Protein AF-A0A964AQN3-F1 (afdb_monomer)

Solvent-accessible surface area (backbone atoms only — not comparable to full-atom values): 5671 Å² total; per-residue (Å²): 128,87,79,88,52,72,67,59,56,52,50,50,36,52,46,32,49,50,49,22,53,49,47,32,50,53,31,22,51,49,17,24,52,54,19,20,52,52,30,30,55,51,19,60,75,76,42,57,92,42,25,69,61,32,20,50,51,18,25,66,51,22,16,59,54,33,24,59,62,30,44,60,58,25,46,52,32,44,50,54,30,49,53,51,53,52,51,53,49,51,52,52,53,52,51,55,52,49,56,54,52,47,53,52,64,78,50,66,77,87,75,125

Foldseek 3Di:
DPDDDVVVLVVLLVVLLVVLVVLLVVQLVVQLVCLLVVQLVVCVVPPNVCNVVSSVVRNVPRNVVSSVVSNVVSVVSNVVSVVSVVVVVVVVVVVVVVVVVVVCVVCVDPPD

Mean predicted aligned error: 8.43 Å

pLDDT: mean 86.98, std 10.75, range [47.22, 95.88]

Secondary structure (DSSP, 8-state):
-----HHHHHHHHHHHHHHHHHHHHHHHHHHHHHHHHHHHHHHHHH-GGGHHHHHHHHHHHHHHHHHHHHHHHHHHHHHHHHHHHHHHHHHHHHHHHHHHHHHHHHS-----

Structure (mmCIF, N/CA/C/O backbone):
data_AF-A0A964AQN3-F1
#
_entry.id   AF-A0A964AQN3-F1
#
loop_
_atom_site.group_PDB
_atom_site.id
_atom_site.type_symbol
_atom_site.label_atom_id
_atom_site.label_alt_id
_atom_site.label_comp_id
_atom_site.label_asym_id
_atom_site.label_entity_id
_atom_site.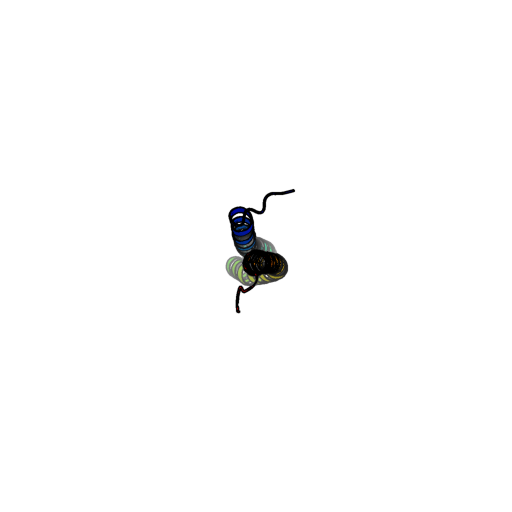label_seq_id
_atom_site.pdbx_PDB_ins_code
_atom_site.Cartn_x
_atom_site.Cartn_y
_atom_site.Cartn_z
_atom_site.occupancy
_atom_site.B_iso_or_equiv
_atom_site.auth_seq_id
_atom_site.auth_comp_id
_atom_site.auth_asym_id
_atom_site.auth_atom_id
_atom_site.pdbx_PDB_model_num
ATOM 1 N N . MET A 1 1 ? -29.608 9.981 18.946 1.00 47.56 1 MET A N 1
ATOM 2 C CA . MET A 1 1 ? -28.397 9.155 19.141 1.00 47.56 1 MET A CA 1
ATOM 3 C C . MET A 1 1 ? -28.311 8.204 17.960 1.00 47.56 1 MET A C 1
ATOM 5 O O . MET A 1 1 ? -29.333 7.603 17.653 1.00 47.56 1 MET A O 1
ATOM 9 N N . LEU A 1 2 ? -27.180 8.133 17.245 1.00 55.62 2 LEU A N 1
ATOM 10 C CA . LEU A 1 2 ? -27.022 7.152 16.163 1.00 55.62 2 LEU A CA 1
ATOM 11 C C . LEU A 1 2 ? -27.187 5.747 16.756 1.00 55.62 2 LEU A C 1
ATOM 13 O O . LEU A 1 2 ? -26.547 5.418 17.754 1.00 55.62 2 LEU A O 1
ATOM 17 N N . GLN A 1 3 ? -28.074 4.949 16.175 1.00 69.50 3 GLN A N 1
ATOM 18 C CA . GLN A 1 3 ? -28.302 3.578 16.607 1.00 69.50 3 GLN A CA 1
ATOM 19 C C . GLN A 1 3 ? -27.079 2.750 16.195 1.00 69.50 3 GLN A C 1
ATOM 21 O O . GLN A 1 3 ? -26.734 2.701 15.017 1.00 69.50 3 GLN A O 1
ATOM 26 N N . TYR A 1 4 ? -26.380 2.165 17.169 1.00 70.25 4 TYR A N 1
ATOM 27 C CA . TYR A 1 4 ? -25.245 1.281 16.906 1.00 70.25 4 TYR A CA 1
ATOM 28 C C . TYR A 1 4 ? -25.726 0.061 16.120 1.00 70.25 4 TYR A C 1
ATOM 30 O O . TYR A 1 4 ? -26.498 -0.743 16.647 1.00 70.25 4 TYR A O 1
ATOM 38 N N . ASP A 1 5 ? -25.262 -0.068 14.878 1.00 80.88 5 ASP A N 1
ATOM 39 C CA . ASP A 1 5 ? -25.515 -1.233 14.039 1.00 80.88 5 ASP A CA 1
ATOM 40 C C . ASP A 1 5 ? -24.189 -1.967 13.765 1.00 80.88 5 ASP A C 1
ATOM 42 O O . ASP A 1 5 ? -23.404 -1.528 12.915 1.00 80.88 5 ASP A O 1
ATOM 46 N N . PRO A 1 6 ? -23.918 -3.100 14.439 1.00 78.44 6 PRO A N 1
ATOM 47 C CA . PRO A 1 6 ? -22.684 -3.855 14.244 1.00 78.44 6 PRO A CA 1
ATOM 48 C C . PRO A 1 6 ? -22.521 -4.371 12.805 1.00 78.44 6 PRO A C 1
ATOM 50 O O . PRO A 1 6 ? -21.392 -4.620 12.372 1.00 78.44 6 PRO A O 1
ATOM 53 N N . ALA A 1 7 ? -23.610 -4.511 12.039 1.00 85.31 7 ALA A N 1
ATOM 54 C CA . ALA A 1 7 ? -23.539 -4.924 10.642 1.00 85.31 7 ALA A CA 1
ATOM 55 C C . ALA A 1 7 ? -22.911 -3.832 9.764 1.00 85.31 7 ALA A C 1
ATOM 57 O O . ALA A 1 7 ? -22.108 -4.139 8.881 1.00 85.31 7 ALA A O 1
ATOM 58 N N . THR A 1 8 ? -23.211 -2.556 10.028 1.00 86.06 8 THR A N 1
ATOM 59 C CA . THR A 1 8 ? -22.607 -1.437 9.284 1.00 86.06 8 THR A CA 1
ATOM 60 C C . THR A 1 8 ? -21.109 -1.319 9.538 1.00 86.06 8 THR A C 1
ATOM 62 O O . THR A 1 8 ? -20.345 -1.236 8.580 1.00 86.06 8 THR A O 1
ATOM 65 N N . LEU A 1 9 ? -20.662 -1.409 10.795 1.00 85.25 9 LEU A N 1
ATOM 66 C CA . LEU A 1 9 ? -19.232 -1.353 11.115 1.00 85.25 9 LEU A CA 1
ATOM 67 C C . LEU A 1 9 ? -18.453 -2.527 10.510 1.00 85.25 9 LEU A C 1
ATOM 69 O O . LEU A 1 9 ? -17.339 -2.337 10.021 1.00 85.25 9 LEU A O 1
ATOM 73 N N . THR A 1 10 ? -19.041 -3.726 10.493 1.00 88.56 10 THR A N 1
ATOM 74 C CA . THR A 1 10 ? -18.411 -4.899 9.868 1.00 88.56 10 THR A CA 1
ATOM 75 C C . THR A 1 10 ? -18.206 -4.678 8.367 1.00 88.56 10 THR A C 1
ATOM 77 O O . THR A 1 10 ? -17.111 -4.917 7.856 1.00 88.56 10 THR A O 1
ATOM 80 N N . ARG A 1 11 ? -19.204 -4.116 7.668 1.00 91.31 11 ARG A N 1
ATOM 81 C CA . ARG A 1 11 ? -19.070 -3.746 6.248 1.00 91.31 11 ARG A CA 1
ATOM 82 C C . ARG A 1 11 ? -17.965 -2.716 6.025 1.00 91.31 11 ARG A C 1
ATOM 84 O O . ARG A 1 11 ? -17.195 -2.861 5.082 1.00 91.31 11 ARG A O 1
ATOM 91 N N . THR A 1 12 ? -17.839 -1.717 6.896 1.00 90.75 12 THR A N 1
ATOM 92 C CA . THR A 1 12 ? -16.767 -0.710 6.802 1.00 90.75 12 THR A CA 1
ATOM 93 C C . THR A 1 12 ? -15.378 -1.339 6.948 1.00 90.75 12 THR A C 1
ATOM 95 O O . THR A 1 12 ? -14.462 -1.004 6.200 1.00 90.75 12 THR A O 1
ATOM 98 N N . VAL A 1 13 ? -15.211 -2.293 7.870 1.00 91.69 13 VAL A N 1
ATOM 99 C CA . VAL A 1 13 ? -13.954 -3.045 8.048 1.00 91.69 13 VAL A CA 1
ATOM 100 C C . VAL A 1 13 ? -13.605 -3.855 6.795 1.00 91.69 13 VAL A C 1
ATOM 102 O O . VAL A 1 13 ? -12.445 -3.886 6.371 1.00 91.69 13 VAL A O 1
ATOM 105 N N . GLU A 1 14 ? -14.592 -4.512 6.188 1.00 93.06 14 GLU A N 1
ATOM 106 C CA . GLU A 1 14 ? -14.407 -5.260 4.941 1.00 93.06 14 GLU A CA 1
ATOM 107 C C . GLU A 1 14 ? -14.043 -4.339 3.774 1.00 93.06 14 GLU A C 1
ATOM 109 O O . GLU A 1 14 ? -13.116 -4.647 3.021 1.00 93.06 14 GLU A O 1
ATOM 114 N N . GLN A 1 15 ? -14.719 -3.192 3.663 1.00 93.62 15 GLN A N 1
ATOM 115 C CA . GLN A 1 15 ? -14.455 -2.172 2.649 1.00 93.62 15 GLN A CA 1
ATOM 116 C C . GLN A 1 15 ? -13.037 -1.617 2.769 1.00 93.62 15 GLN A C 1
ATOM 118 O O . GLN A 1 15 ? -12.292 -1.688 1.799 1.00 93.62 15 GLN A O 1
ATOM 123 N N . LEU A 1 16 ? -12.608 -1.185 3.959 1.00 91.69 16 LEU A N 1
ATOM 124 C CA . LEU A 1 16 ? -11.245 -0.688 4.197 1.00 91.69 16 LEU A CA 1
ATOM 125 C C . LEU A 1 16 ? -10.175 -1.713 3.795 1.00 91.69 16 LEU A C 1
ATOM 127 O O . LEU A 1 16 ? -9.168 -1.378 3.170 1.00 91.69 16 LEU A O 1
ATOM 131 N N . ASN A 1 17 ? -10.396 -2.990 4.113 1.00 91.56 17 ASN A N 1
ATOM 132 C CA . ASN A 1 17 ? -9.477 -4.058 3.724 1.00 91.56 17 ASN A CA 1
ATOM 133 C C . ASN A 1 17 ? -9.507 -4.351 2.216 1.00 91.56 17 ASN A C 1
ATOM 135 O O . ASN A 1 17 ? -8.472 -4.678 1.626 1.00 91.56 17 ASN A O 1
ATOM 139 N N . ALA A 1 18 ? -10.676 -4.269 1.580 1.00 94.25 18 ALA A N 1
ATOM 140 C CA . ALA A 1 18 ? -10.808 -4.408 0.136 1.00 94.25 18 ALA A CA 1
ATOM 141 C C . ALA A 1 18 ? -10.109 -3.254 -0.594 1.00 94.25 18 ALA A C 1
ATOM 143 O O . ALA A 1 18 ? -9.290 -3.513 -1.475 1.00 94.25 18 ALA A O 1
ATOM 144 N N . GLU A 1 19 ? -10.349 -2.016 -0.169 1.00 93.88 19 GLU A N 1
ATOM 145 C CA . GLU A 1 19 ? -9.716 -0.809 -0.697 1.00 93.88 19 GLU A CA 1
ATOM 146 C C . GLU A 1 19 ? -8.199 -0.857 -0.551 1.00 93.88 19 GLU A C 1
ATOM 148 O O . GLU A 1 19 ? -7.496 -0.603 -1.524 1.00 93.88 19 GLU A O 1
ATOM 153 N N . ALA A 1 20 ? -7.678 -1.292 0.600 1.00 92.19 20 ALA A N 1
ATOM 154 C CA . ALA A 1 20 ? -6.240 -1.459 0.803 1.00 92.19 20 ALA A CA 1
ATOM 155 C C . ALA A 1 20 ? -5.608 -2.398 -0.243 1.00 92.19 20 ALA A C 1
ATOM 157 O O . ALA A 1 20 ? -4.555 -2.096 -0.806 1.00 92.19 20 ALA A O 1
ATOM 158 N N . ARG A 1 21 ? -6.266 -3.528 -0.540 1.00 93.38 21 ARG A N 1
ATOM 159 C CA . ARG A 1 21 ? -5.796 -4.494 -1.551 1.00 93.38 21 ARG A CA 1
ATOM 160 C C . ARG A 1 21 ? -5.923 -3.955 -2.972 1.00 93.38 21 ARG A C 1
ATOM 162 O O . ARG A 1 21 ? -5.037 -4.187 -3.792 1.00 93.38 21 ARG A O 1
ATOM 169 N N . VAL A 1 22 ? -7.024 -3.271 -3.277 1.00 95.19 22 VAL A N 1
ATOM 170 C CA . VAL A 1 22 ? -7.234 -2.645 -4.589 1.00 95.19 22 VAL A CA 1
ATOM 171 C C . VAL A 1 22 ? -6.186 -1.561 -4.815 1.00 95.19 22 VAL A C 1
ATOM 173 O O . VAL A 1 22 ? -5.576 -1.534 -5.876 1.00 95.19 22 VAL A O 1
ATOM 176 N N . LEU A 1 23 ? -5.901 -0.735 -3.809 1.00 93.25 23 LEU A N 1
ATOM 177 C CA . LEU A 1 23 ? -4.898 0.320 -3.880 1.00 93.25 23 LEU A CA 1
ATOM 178 C C . LEU A 1 23 ? -3.502 -0.244 -4.168 1.00 93.25 23 LEU A C 1
ATOM 180 O O . LEU A 1 23 ? -2.842 0.209 -5.100 1.00 93.25 23 LEU A O 1
ATOM 184 N N . GLU A 1 24 ? -3.078 -1.266 -3.420 1.00 93.06 24 GLU A N 1
ATOM 185 C CA . GLU A 1 24 ? -1.806 -1.967 -3.641 1.00 93.06 24 GLU A CA 1
ATOM 186 C C . GLU A 1 24 ? -1.692 -2.509 -5.077 1.00 93.06 24 GLU A C 1
ATOM 188 O O . GLU A 1 24 ? -0.675 -2.303 -5.743 1.00 93.06 24 GLU A O 1
ATOM 193 N N . ARG A 1 25 ? -2.750 -3.159 -5.584 1.00 93.19 25 ARG A N 1
ATOM 194 C CA . ARG A 1 25 ? -2.780 -3.724 -6.943 1.00 93.19 25 ARG A CA 1
ATOM 195 C C . ARG A 1 25 ? -2.776 -2.648 -8.022 1.00 93.19 25 ARG A C 1
ATOM 197 O O . ARG A 1 25 ? -2.004 -2.755 -8.969 1.00 93.19 25 ARG A O 1
ATOM 204 N N . THR A 1 26 ? -3.600 -1.614 -7.882 1.00 94.19 26 THR A N 1
ATOM 205 C CA . THR A 1 26 ? -3.680 -0.517 -8.853 1.00 94.19 26 THR A CA 1
ATOM 206 C C . THR A 1 26 ? -2.342 0.199 -8.961 1.00 94.19 26 THR A C 1
ATOM 208 O O . THR A 1 26 ? -1.871 0.443 -10.068 1.00 94.19 26 THR A O 1
ATOM 211 N N . TYR A 1 27 ? -1.677 0.472 -7.838 1.00 91.81 27 TYR A N 1
ATOM 212 C CA . TYR A 1 27 ? -0.353 1.091 -7.863 1.00 91.81 27 TYR A CA 1
ATOM 213 C C . TYR A 1 27 ? 0.715 0.176 -8.454 1.00 91.81 27 TYR A C 1
ATOM 215 O O . TYR A 1 27 ? 1.535 0.654 -9.230 1.00 91.81 27 TYR A O 1
ATOM 223 N N . ALA A 1 28 ? 0.699 -1.125 -8.153 1.00 92.56 28 ALA A N 1
ATOM 224 C CA . ALA A 1 28 ? 1.616 -2.069 -8.787 1.00 92.56 28 ALA A CA 1
ATOM 225 C C . ALA A 1 28 ? 1.437 -2.089 -10.315 1.00 92.56 28 ALA A C 1
ATOM 227 O O . ALA A 1 28 ? 2.418 -1.998 -11.049 1.00 92.56 28 ALA A O 1
ATOM 228 N N . LEU A 1 29 ? 0.190 -2.137 -10.798 1.00 94.44 29 LEU A N 1
ATOM 229 C CA . LEU A 1 29 ? -0.124 -2.113 -12.230 1.00 94.44 29 LEU A CA 1
ATOM 230 C C . LEU A 1 29 ? 0.282 -0.791 -12.889 1.00 94.44 29 LEU A C 1
ATOM 232 O O . LEU A 1 29 ? 0.878 -0.807 -13.963 1.00 94.44 29 LEU A O 1
ATOM 236 N N . MET A 1 30 ? 0.017 0.343 -12.238 1.00 93.88 30 MET A N 1
ATOM 237 C CA . MET A 1 30 ? 0.475 1.653 -12.706 1.00 93.88 30 MET A CA 1
ATOM 238 C C . MET A 1 30 ? 2.002 1.719 -12.757 1.00 93.88 30 MET A C 1
ATOM 240 O O . MET A 1 30 ? 2.556 2.171 -13.752 1.00 93.88 30 MET A O 1
ATOM 244 N N . GLY A 1 31 ? 2.693 1.210 -11.738 1.00 92.44 31 GLY A N 1
ATOM 245 C CA . GLY A 1 31 ? 4.151 1.137 -11.712 1.00 92.44 31 GLY A CA 1
ATOM 246 C C . GLY A 1 31 ? 4.725 0.301 -12.849 1.00 92.44 31 GLY A C 1
ATOM 247 O O . GLY A 1 31 ? 5.660 0.737 -13.512 1.00 92.44 31 GLY A O 1
ATOM 248 N N . VAL A 1 32 ? 4.140 -0.868 -13.120 1.00 94.19 32 VAL A N 1
ATOM 249 C CA . VAL A 1 32 ? 4.519 -1.707 -14.267 1.00 94.19 32 VAL A CA 1
ATOM 250 C C . VAL A 1 32 ? 4.282 -0.964 -15.580 1.00 94.19 32 VAL A C 1
ATOM 252 O O . VAL A 1 32 ? 5.166 -0.939 -16.434 1.00 94.19 32 VAL A O 1
ATOM 255 N N . PHE A 1 33 ? 3.117 -0.334 -15.735 1.00 95.12 33 PHE A N 1
ATOM 256 C CA . PHE A 1 33 ? 2.749 0.385 -16.950 1.00 95.12 33 PHE A CA 1
ATOM 257 C C . PHE A 1 33 ? 3.690 1.564 -17.222 1.00 95.12 33 PHE A C 1
ATOM 259 O O . PHE A 1 33 ? 4.298 1.630 -18.289 1.00 95.12 33 PHE A O 1
ATOM 266 N N . PHE A 1 34 ? 3.874 2.457 -16.248 1.00 92.69 34 PHE A N 1
ATOM 267 C CA . PHE A 1 34 ? 4.758 3.615 -16.386 1.00 92.69 34 PHE A CA 1
ATOM 268 C C 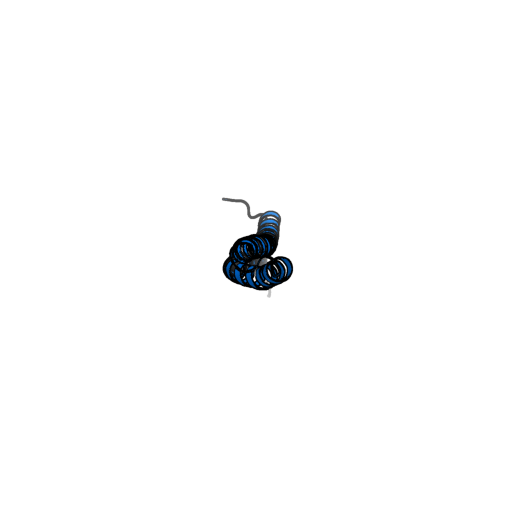. PHE A 1 34 ? 6.234 3.223 -16.461 1.00 92.69 34 PHE A C 1
ATOM 270 O O . PHE A 1 34 ? 6.982 3.841 -17.214 1.00 92.69 34 PHE A O 1
ATOM 277 N N . GLY A 1 35 ? 6.655 2.180 -15.742 1.00 91.62 35 GLY A N 1
ATOM 278 C CA . GLY A 1 35 ? 8.013 1.649 -15.822 1.00 91.62 35 GLY A CA 1
ATOM 279 C C . GLY A 1 35 ? 8.329 1.080 -17.206 1.00 91.62 35 GLY A C 1
ATOM 280 O O . GLY A 1 35 ? 9.359 1.414 -17.788 1.00 91.62 35 GLY A O 1
ATOM 281 N N . CYS A 1 36 ? 7.416 0.283 -17.768 1.00 92.44 36 CYS A N 1
ATOM 282 C CA . CYS A 1 36 ? 7.527 -0.254 -19.124 1.00 92.44 36 CYS A CA 1
ATOM 283 C C . CYS A 1 36 ? 7.550 0.869 -20.168 1.00 92.44 36 CYS A C 1
ATOM 285 O O . CYS A 1 36 ? 8.440 0.912 -21.015 1.00 92.44 36 CYS A O 1
ATOM 287 N N . LEU A 1 37 ? 6.609 1.812 -20.077 1.00 92.69 37 LEU A N 1
ATOM 288 C CA . LEU A 1 37 ? 6.464 2.896 -21.044 1.00 92.69 37 LEU A CA 1
ATOM 289 C C . LEU A 1 37 ? 7.665 3.849 -21.006 1.00 92.69 37 LEU A C 1
ATOM 291 O O . LEU A 1 37 ? 8.214 4.178 -22.055 1.00 92.69 37 LEU A O 1
ATOM 295 N N . GLY A 1 38 ? 8.130 4.224 -19.811 1.00 91.12 38 GLY A N 1
ATOM 296 C CA . GLY A 1 38 ? 9.328 5.044 -19.638 1.00 91.12 38 GLY A CA 1
ATOM 297 C C . GLY A 1 38 ? 10.572 4.373 -20.217 1.00 91.12 38 GLY A C 1
ATOM 298 O O . GLY A 1 38 ? 11.263 4.967 -21.043 1.00 91.12 38 GLY A O 1
ATOM 299 N N . ALA A 1 39 ? 10.817 3.109 -19.861 1.00 91.00 39 ALA A N 1
ATOM 300 C CA . ALA A 1 39 ? 11.982 2.378 -20.351 1.00 91.00 39 ALA A CA 1
ATOM 301 C C . ALA A 1 39 ? 11.929 2.113 -21.866 1.00 91.00 39 ALA A C 1
ATOM 303 O O . ALA A 1 39 ? 12.954 2.211 -22.538 1.00 91.00 39 ALA A O 1
ATOM 304 N N . ALA A 1 40 ? 10.747 1.837 -22.425 1.00 89.44 40 ALA A N 1
ATOM 305 C CA . ALA A 1 40 ? 10.562 1.647 -23.861 1.00 89.44 40 ALA A CA 1
ATOM 306 C C . ALA A 1 40 ? 10.816 2.938 -24.655 1.00 89.44 40 ALA A C 1
ATOM 308 O O . ALA A 1 40 ? 11.459 2.893 -25.705 1.00 89.44 40 ALA A O 1
ATOM 309 N N . VAL A 1 41 ? 10.355 4.092 -24.154 1.00 92.94 41 VAL A N 1
ATOM 310 C CA . VAL A 1 41 ? 10.630 5.401 -24.771 1.00 92.94 41 VAL A CA 1
ATOM 311 C C . VAL A 1 41 ? 12.127 5.701 -24.739 1.00 92.94 41 VAL A C 1
ATOM 313 O O . VAL A 1 41 ? 12.692 6.056 -25.772 1.00 92.94 41 VAL A O 1
ATOM 316 N N . THR A 1 42 ? 12.793 5.500 -23.599 1.00 91.44 42 THR A N 1
ATOM 317 C CA . THR A 1 42 ? 14.245 5.706 -23.485 1.00 91.44 42 THR A CA 1
ATOM 318 C C . THR A 1 42 ? 15.024 4.777 -24.416 1.00 91.44 42 THR A C 1
ATOM 320 O O . THR A 1 42 ? 15.907 5.234 -25.139 1.00 91.44 42 THR A O 1
ATOM 323 N N . ALA A 1 43 ? 14.676 3.489 -24.463 1.00 91.38 43 ALA A N 1
ATOM 324 C CA . ALA A 1 43 ? 15.347 2.526 -25.331 1.00 91.38 43 ALA A CA 1
ATOM 325 C C . ALA A 1 43 ? 15.170 2.858 -26.814 1.00 91.38 43 ALA A C 1
ATOM 327 O O . ALA A 1 43 ? 16.130 2.786 -27.571 1.00 91.38 43 ALA A O 1
ATOM 328 N N . ARG A 1 44 ? 13.982 3.313 -27.228 1.00 91.19 44 ARG A N 1
ATOM 329 C CA . ARG A 1 44 ? 13.732 3.728 -28.615 1.00 91.19 44 ARG A CA 1
ATOM 330 C C . ARG A 1 44 ? 14.629 4.888 -29.067 1.00 91.19 44 ARG A C 1
ATOM 332 O O . ARG A 1 44 ? 14.907 4.990 -30.256 1.00 91.19 44 ARG A O 1
ATOM 339 N N . LEU A 1 45 ? 15.057 5.750 -28.143 1.00 92.56 45 LEU A N 1
ATOM 340 C CA . LEU A 1 45 ? 15.919 6.900 -28.434 1.00 92.56 45 LEU A CA 1
ATOM 341 C C . LEU A 1 45 ? 17.416 6.563 -28.393 1.00 92.56 45 LEU A C 1
ATOM 343 O O . LEU A 1 45 ? 18.184 7.179 -29.122 1.00 92.56 45 LEU A O 1
ATOM 347 N N . VAL A 1 46 ? 17.827 5.624 -27.534 1.00 92.94 46 VAL A N 1
ATOM 348 C CA . VAL A 1 46 ? 19.250 5.345 -27.264 1.00 92.94 46 VAL A CA 1
ATOM 349 C C . VAL A 1 46 ? 19.740 4.066 -27.946 1.00 92.94 46 VAL A C 1
ATOM 351 O O . VAL A 1 46 ? 20.816 4.066 -28.532 1.00 92.94 46 VAL A O 1
ATOM 354 N N . ALA A 1 47 ? 18.972 2.980 -27.855 1.00 89.88 47 ALA A N 1
ATOM 355 C CA . ALA A 1 47 ? 19.360 1.645 -28.310 1.00 89.88 47 ALA A CA 1
ATOM 356 C C . ALA A 1 47 ? 18.100 0.841 -28.692 1.00 89.88 47 ALA A C 1
ATOM 358 O O . ALA A 1 47 ? 17.567 0.083 -27.869 1.00 89.88 47 ALA A O 1
ATOM 359 N N . PRO A 1 48 ? 17.568 1.031 -29.914 1.00 90.44 48 PRO A N 1
ATOM 360 C CA . PRO A 1 48 ? 16.295 0.446 -30.323 1.00 90.44 48 PRO A CA 1
ATOM 361 C C . PRO A 1 48 ? 16.319 -1.089 -30.342 1.00 90.44 48 PRO A C 1
ATOM 363 O O . PRO A 1 48 ? 15.282 -1.702 -30.081 1.00 90.44 48 PRO A O 1
ATOM 366 N N . GLU A 1 49 ? 17.476 -1.727 -30.558 1.00 92.56 49 GLU A N 1
ATOM 367 C CA . GLU A 1 49 ? 17.623 -3.186 -30.447 1.00 92.56 49 GLU A CA 1
ATOM 368 C C . GLU A 1 49 ? 17.348 -3.737 -29.035 1.00 92.56 49 GLU A C 1
ATOM 370 O O . GLU A 1 49 ? 16.994 -4.907 -28.888 1.00 92.56 49 GLU A O 1
ATOM 375 N N . LEU A 1 50 ? 17.441 -2.904 -27.993 1.00 91.44 50 LEU A N 1
ATOM 376 C CA . LEU A 1 50 ? 17.208 -3.298 -26.600 1.00 91.44 50 LEU A CA 1
ATOM 377 C C . LEU A 1 50 ? 15.788 -2.995 -26.106 1.00 91.44 50 LEU A C 1
ATOM 379 O O . LEU A 1 50 ? 15.513 -3.180 -24.921 1.00 91.44 50 LEU A O 1
ATOM 383 N N . LEU A 1 51 ? 14.869 -2.556 -26.973 1.00 91.81 51 LEU A N 1
ATOM 384 C CA . LEU A 1 51 ? 13.533 -2.094 -26.570 1.00 91.81 51 LEU A CA 1
ATOM 385 C C . LEU A 1 51 ? 12.778 -3.117 -25.713 1.00 91.81 51 LEU A C 1
ATOM 387 O O . LEU A 1 51 ? 12.237 -2.759 -24.666 1.00 91.81 51 LEU A O 1
ATOM 391 N N . LEU A 1 52 ? 12.779 -4.391 -26.118 1.00 91.38 52 LEU A N 1
ATOM 392 C CA . LEU A 1 52 ? 12.105 -5.455 -25.372 1.00 91.38 52 LEU A CA 1
ATOM 393 C C . LEU A 1 52 ? 12.752 -5.683 -23.996 1.00 91.38 52 LEU A C 1
ATOM 395 O O . LEU A 1 52 ? 12.047 -5.804 -22.995 1.00 91.38 52 LEU A O 1
ATOM 399 N N . ALA A 1 53 ? 14.086 -5.701 -23.932 1.00 92.50 53 ALA A N 1
ATOM 400 C CA . ALA A 1 53 ? 14.823 -5.893 -22.685 1.00 92.50 53 ALA A CA 1
ATOM 401 C C . ALA A 1 53 ? 14.612 -4.715 -21.719 1.00 92.50 53 ALA A C 1
ATOM 403 O O . ALA A 1 53 ? 14.336 -4.921 -20.538 1.00 92.50 53 ALA A O 1
ATOM 404 N N . ALA A 1 54 ? 14.663 -3.482 -22.224 1.00 91.31 54 ALA A N 1
ATOM 405 C CA . ALA A 1 54 ? 14.424 -2.280 -21.438 1.00 91.31 54 ALA A CA 1
ATOM 406 C C . ALA A 1 54 ? 12.987 -2.218 -20.905 1.00 91.31 54 ALA A C 1
ATOM 408 O O . ALA A 1 54 ? 12.794 -1.938 -19.725 1.00 91.31 54 ALA A O 1
ATOM 409 N N . ALA A 1 55 ? 11.985 -2.542 -21.728 1.00 91.62 55 ALA A N 1
ATOM 410 C CA . ALA A 1 55 ? 10.586 -2.607 -21.304 1.00 91.62 55 ALA A CA 1
ATOM 411 C C . ALA A 1 55 ? 10.372 -3.619 -20.161 1.00 91.62 55 ALA A C 1
ATOM 413 O O . ALA A 1 55 ? 9.695 -3.309 -19.179 1.00 91.62 55 ALA A O 1
ATOM 414 N N . LEU A 1 56 ? 11.000 -4.800 -20.249 1.00 92.50 56 LEU A N 1
ATOM 415 C CA . LEU A 1 56 ? 10.953 -5.821 -19.195 1.00 92.50 56 LEU A CA 1
ATOM 416 C C . LEU A 1 56 ? 11.626 -5.351 -17.900 1.00 92.50 56 LEU A C 1
ATOM 418 O O . LEU A 1 56 ? 11.058 -5.524 -16.824 1.00 92.50 56 LEU A O 1
ATOM 422 N N . ILE A 1 57 ? 12.799 -4.717 -17.990 1.00 92.50 57 ILE A N 1
ATOM 423 C CA . ILE A 1 57 ? 13.498 -4.154 -16.824 1.00 92.50 57 ILE A CA 1
ATOM 424 C C . ILE A 1 57 ? 12.664 -3.035 -16.189 1.00 92.50 57 ILE A C 1
ATOM 426 O O . ILE A 1 57 ? 12.498 -2.996 -14.970 1.00 92.50 57 ILE A O 1
ATOM 430 N N . GLY A 1 58 ? 12.087 -2.156 -17.009 1.00 92.38 58 GLY A N 1
ATOM 431 C CA . GLY A 1 58 ? 11.209 -1.078 -16.570 1.00 92.38 58 GLY A CA 1
ATOM 432 C C . GLY A 1 58 ? 9.972 -1.595 -15.840 1.00 92.38 58 GLY A C 1
ATOM 433 O O . GLY A 1 58 ? 9.642 -1.093 -14.768 1.00 92.38 58 GLY A O 1
ATOM 434 N N . ALA A 1 59 ? 9.325 -2.640 -16.359 1.00 91.44 59 ALA A N 1
ATOM 435 C CA . ALA A 1 59 ? 8.216 -3.315 -15.687 1.00 91.44 59 ALA A CA 1
ATOM 436 C C . ALA A 1 59 ? 8.647 -3.943 -14.349 1.00 91.44 59 ALA A C 1
ATOM 438 O O . ALA A 1 59 ? 7.973 -3.763 -13.331 1.00 91.44 59 ALA A O 1
ATOM 439 N N . LEU A 1 60 ? 9.789 -4.640 -14.346 1.00 93.38 60 LEU A N 1
ATOM 440 C CA . LEU A 1 60 ? 10.325 -5.331 -13.175 1.00 93.38 60 LEU A CA 1
ATOM 441 C C . LEU A 1 60 ? 10.720 -4.364 -12.052 1.00 93.38 60 LEU A C 1
ATOM 443 O O . LEU A 1 60 ? 10.566 -4.700 -10.883 1.00 93.38 60 LEU A O 1
ATOM 447 N N . MET A 1 61 ? 11.196 -3.164 -12.387 1.00 92.81 61 MET A N 1
ATOM 448 C CA . MET A 1 61 ? 11.568 -2.136 -11.409 1.00 92.81 61 MET A CA 1
ATOM 449 C C . MET A 1 61 ? 10.385 -1.246 -11.009 1.00 92.81 61 MET A C 1
ATOM 451 O O . MET A 1 61 ? 10.202 -0.948 -9.828 1.00 92.81 61 MET A O 1
ATOM 455 N N . GLY A 1 62 ? 9.560 -0.832 -11.972 1.00 91.44 62 GLY A N 1
ATOM 456 C CA . GLY A 1 62 ? 8.465 0.112 -11.753 1.00 91.44 62 GLY A CA 1
ATOM 457 C C . GLY A 1 62 ? 7.352 -0.446 -10.866 1.00 91.44 62 GLY A C 1
ATOM 458 O O . GLY A 1 62 ? 6.852 0.262 -9.990 1.00 91.44 62 GLY A O 1
ATOM 459 N N . GLY A 1 63 ? 7.000 -1.725 -11.032 1.00 90.94 63 GLY A N 1
ATOM 460 C CA . GLY A 1 63 ? 5.966 -2.387 -10.230 1.00 90.94 63 GLY A CA 1
ATOM 461 C C . GLY A 1 63 ? 6.271 -2.404 -8.725 1.00 90.94 63 GLY A C 1
ATOM 462 O O . GLY A 1 63 ? 5.483 -1.861 -7.946 1.00 90.94 63 GLY A O 1
ATOM 463 N N . PRO A 1 64 ? 7.410 -2.979 -8.287 1.00 91.75 64 PRO A N 1
ATOM 464 C CA . PRO A 1 64 ? 7.791 -3.024 -6.875 1.00 91.75 64 PRO A CA 1
ATOM 465 C C . PRO A 1 64 ? 7.948 -1.641 -6.239 1.00 91.75 64 PRO A C 1
ATOM 467 O O . PRO A 1 64 ? 7.517 -1.443 -5.101 1.00 91.75 64 PRO A O 1
ATOM 470 N N . LEU A 1 65 ? 8.512 -0.671 -6.970 1.00 91.38 65 LEU A N 1
ATOM 471 C CA . LEU A 1 65 ? 8.661 0.700 -6.478 1.00 91.38 65 LEU A CA 1
ATOM 472 C C . LEU A 1 65 ? 7.295 1.338 -6.204 1.00 91.38 65 LEU A C 1
ATOM 474 O O . LEU A 1 65 ? 7.052 1.819 -5.096 1.00 91.38 65 LEU A O 1
ATOM 478 N N . ALA A 1 66 ? 6.367 1.270 -7.158 1.00 91.06 66 ALA A N 1
ATOM 479 C CA . ALA A 1 66 ? 5.030 1.831 -6.982 1.00 91.06 66 ALA A CA 1
ATOM 480 C C . ALA A 1 66 ? 4.208 1.081 -5.917 1.00 91.06 66 ALA A C 1
ATOM 482 O O . ALA A 1 66 ? 3.511 1.707 -5.116 1.00 91.06 66 ALA A O 1
ATOM 483 N N . TYR A 1 67 ? 4.335 -0.249 -5.847 1.00 90.62 67 TYR A N 1
ATOM 484 C CA . TYR A 1 67 ? 3.724 -1.061 -4.792 1.00 90.62 67 TYR A CA 1
ATOM 485 C C . TYR A 1 67 ? 4.217 -0.643 -3.399 1.00 90.62 67 TYR A C 1
ATOM 487 O O . TYR A 1 67 ? 3.417 -0.500 -2.472 1.00 90.62 67 TYR A O 1
ATOM 495 N N . SER A 1 68 ? 5.522 -0.388 -3.247 1.00 91.00 68 SER A N 1
ATOM 496 C CA . SER A 1 68 ? 6.104 0.041 -1.971 1.00 91.00 68 SER A CA 1
ATOM 497 C C . SER A 1 68 ? 5.534 1.382 -1.491 1.00 91.00 68 SER A C 1
ATOM 499 O O . SER A 1 68 ? 5.237 1.533 -0.305 1.00 91.00 68 SER A O 1
ATOM 501 N N . MET A 1 69 ? 5.272 2.314 -2.416 1.00 89.31 69 MET A N 1
ATOM 502 C CA . MET A 1 69 ? 4.620 3.589 -2.110 1.00 89.31 69 MET A CA 1
ATOM 503 C C . MET A 1 69 ? 3.177 3.388 -1.627 1.00 89.31 69 MET A C 1
ATOM 505 O O . MET A 1 69 ? 2.771 3.978 -0.622 1.00 89.31 69 MET A O 1
ATOM 509 N N . ALA A 1 70 ? 2.410 2.519 -2.291 1.00 91.19 70 ALA A N 1
ATOM 510 C CA . ALA A 1 70 ? 1.019 2.234 -1.927 1.00 91.19 70 ALA A CA 1
ATOM 511 C C . ALA A 1 70 ? 0.876 1.493 -0.595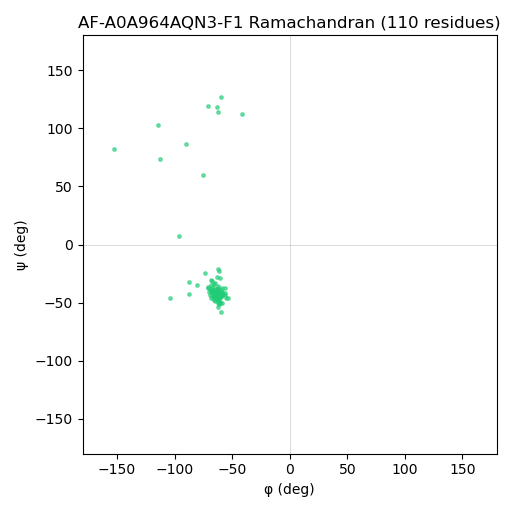 1.00 91.19 70 ALA A C 1
ATOM 513 O O . ALA A 1 70 ? -0.106 1.693 0.123 1.00 91.19 70 ALA A O 1
ATOM 514 N N . ARG A 1 71 ? 1.873 0.676 -0.239 1.00 92.56 71 ARG A N 1
ATOM 515 C CA . ARG A 1 71 ? 1.874 -0.140 0.978 1.00 92.56 71 ARG A CA 1
ATOM 516 C C . ARG A 1 71 ? 1.679 0.690 2.247 1.00 92.56 71 ARG A C 1
ATOM 518 O O . ARG A 1 71 ? 0.980 0.245 3.150 1.00 92.56 71 ARG A O 1
ATOM 525 N N . SER A 1 72 ? 2.254 1.892 2.315 1.00 91.44 72 SER A N 1
ATOM 526 C CA . SER A 1 72 ? 2.082 2.791 3.469 1.00 91.44 72 SER A CA 1
ATOM 527 C C . SER A 1 72 ? 0.620 3.212 3.665 1.00 91.44 72 SER A C 1
ATOM 529 O O . SER A 1 72 ? 0.086 3.132 4.768 1.00 91.44 72 SER A O 1
ATOM 531 N N . ARG A 1 73 ? -0.067 3.582 2.579 1.00 92.06 73 ARG A N 1
ATOM 532 C CA . ARG A 1 73 ? -1.483 3.975 2.596 1.00 92.06 73 ARG A CA 1
ATOM 533 C C . ARG A 1 73 ? -2.397 2.789 2.893 1.00 92.06 73 ARG A C 1
ATOM 535 O O . ARG A 1 73 ? -3.299 2.902 3.718 1.00 92.06 73 ARG A O 1
ATOM 542 N N . ALA A 1 74 ? -2.124 1.644 2.271 1.00 93.31 74 ALA A N 1
ATOM 543 C CA . ALA A 1 74 ? -2.846 0.405 2.535 1.00 93.31 74 ALA A CA 1
ATOM 544 C C . ALA A 1 74 ? -2.680 -0.055 3.992 1.00 93.31 74 ALA A C 1
ATOM 546 O O . ALA A 1 74 ? -3.626 -0.549 4.602 1.00 93.31 74 ALA A O 1
ATOM 547 N N . PHE A 1 75 ? -1.500 0.154 4.583 1.00 93.69 75 PHE A N 1
ATOM 548 C CA . PHE A 1 75 ? -1.267 -0.105 5.998 1.00 93.69 75 PHE A CA 1
ATOM 549 C C . PHE A 1 75 ? -2.146 0.779 6.889 1.00 93.69 75 PHE A C 1
ATOM 551 O O . PHE A 1 75 ? -2.807 0.255 7.781 1.00 93.69 75 PHE A O 1
ATOM 558 N N . THR A 1 76 ? -2.246 2.080 6.609 1.00 94.81 76 THR A N 1
ATOM 559 C CA . THR A 1 76 ? -3.133 2.985 7.358 1.00 94.81 76 THR A CA 1
ATOM 560 C C . THR A 1 76 ? -4.597 2.538 7.308 1.00 94.81 76 THR A C 1
ATOM 562 O O . THR A 1 76 ? -5.260 2.524 8.342 1.00 94.81 76 THR A O 1
ATOM 565 N N . MET A 1 77 ? -5.094 2.106 6.144 1.00 93.69 77 MET A N 1
ATOM 566 C CA . MET A 1 77 ? -6.459 1.569 6.008 1.00 93.69 77 MET A CA 1
ATOM 567 C C . MET A 1 77 ? -6.672 0.317 6.870 1.00 93.69 77 MET A C 1
ATOM 569 O O . MET A 1 77 ? -7.690 0.188 7.550 1.00 93.69 77 MET A O 1
ATOM 573 N N . ARG A 1 78 ? -5.689 -0.592 6.900 1.00 93.19 78 ARG A N 1
ATOM 574 C CA . ARG A 1 78 ? -5.731 -1.795 7.750 1.00 93.19 78 ARG A CA 1
ATOM 575 C C . ARG A 1 78 ? -5.714 -1.447 9.237 1.00 93.19 78 ARG A C 1
ATOM 577 O O . ARG A 1 78 ? -6.448 -2.061 10.005 1.00 93.19 78 ARG A O 1
ATOM 584 N N . VAL A 1 79 ? -4.915 -0.457 9.639 1.00 95.88 79 VAL A N 1
ATOM 585 C CA . VAL A 1 79 ? -4.882 0.031 11.027 1.00 95.88 79 VAL A CA 1
ATOM 586 C C . VAL A 1 79 ? -6.240 0.606 11.421 1.00 95.88 79 VAL A C 1
ATOM 588 O O . VAL A 1 79 ? -6.771 0.221 12.455 1.00 95.88 79 VAL A O 1
ATOM 591 N N . GLN A 1 80 ? -6.857 1.434 10.574 1.00 94.56 80 GLN A N 1
ATOM 592 C CA . GLN A 1 80 ? -8.203 1.967 10.827 1.00 94.56 80 GLN A CA 1
ATOM 593 C C . GLN A 1 80 ? -9.244 0.850 10.983 1.00 94.56 80 GLN A C 1
ATOM 595 O O . GLN A 1 80 ? -10.055 0.880 11.908 1.00 94.56 80 GLN A O 1
ATOM 600 N N . ALA A 1 81 ? -9.183 -0.173 10.128 1.00 93.19 81 ALA A N 1
ATOM 601 C CA . ALA A 1 81 ? -10.057 -1.337 10.226 1.00 93.19 81 ALA A CA 1
ATOM 602 C C . ALA A 1 81 ? -9.873 -2.092 11.559 1.00 93.19 81 ALA A C 1
ATOM 604 O O . ALA A 1 81 ? -10.852 -2.487 12.192 1.00 93.19 81 ALA A O 1
ATOM 605 N N . GLN A 1 82 ? -8.632 -2.254 12.028 1.00 94.12 82 GLN A N 1
ATOM 606 C CA . GLN A 1 82 ? -8.346 -2.869 13.329 1.00 94.12 82 GLN A CA 1
ATOM 607 C C . GLN A 1 82 ? -8.836 -2.015 14.499 1.00 94.12 82 GLN A C 1
ATOM 609 O O . GLN A 1 82 ? -9.407 -2.554 15.445 1.00 94.12 82 GLN A O 1
ATOM 614 N N . THR A 1 83 ? -8.675 -0.693 14.431 1.00 94.31 83 THR A N 1
ATOM 615 C CA . THR A 1 83 ? -9.204 0.223 15.449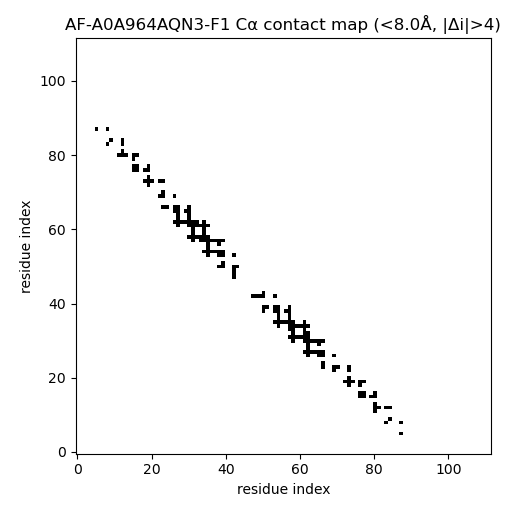 1.00 94.31 83 THR A CA 1
ATOM 616 C C . THR A 1 83 ? -10.721 0.084 15.581 1.00 94.31 83 THR A C 1
ATOM 618 O O . THR A 1 83 ? -11.226 -0.019 16.698 1.00 94.31 83 THR A O 1
ATOM 621 N N . LEU A 1 84 ? -11.443 -0.016 14.459 1.00 91.75 84 LEU A N 1
ATOM 622 C CA . LEU A 1 84 ? -12.892 -0.244 14.463 1.00 91.75 84 LEU A CA 1
ATOM 623 C C . LEU A 1 84 ? -13.270 -1.595 15.083 1.00 91.75 84 LEU A C 1
ATOM 625 O O . LEU A 1 84 ? -14.217 -1.662 15.864 1.00 91.75 84 LEU A O 1
ATOM 629 N N . LEU A 1 85 ? -12.526 -2.666 14.784 1.00 91.06 85 LEU A N 1
ATOM 630 C CA . LEU A 1 85 ? -12.750 -3.983 15.396 1.00 91.06 85 LEU A CA 1
ATOM 631 C C . LEU A 1 85 ? -12.576 -3.942 16.920 1.00 91.06 85 LEU A C 1
ATOM 633 O O . LEU A 1 85 ? -13.414 -4.476 17.648 1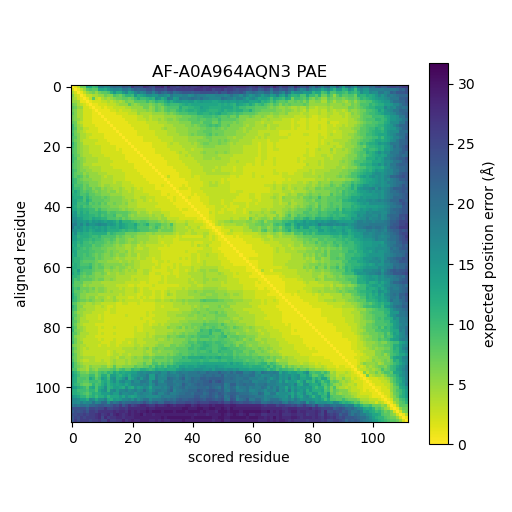.00 91.06 85 LEU A O 1
ATOM 637 N N . VAL A 1 86 ? -11.523 -3.280 17.404 1.00 93.12 86 VAL A N 1
ATOM 638 C CA . VAL A 1 86 ? -11.275 -3.113 18.843 1.00 93.12 86 VAL A CA 1
ATOM 639 C C . VAL A 1 86 ? -12.400 -2.314 19.492 1.00 93.12 86 VAL A C 1
ATOM 641 O O . VAL A 1 86 ? -12.925 -2.729 20.523 1.00 93.12 86 VAL A O 1
ATOM 644 N N . GLN A 1 87 ? -12.822 -1.210 18.875 1.00 90.69 87 GLN A N 1
ATOM 645 C CA . GLN A 1 87 ? -13.909 -0.389 19.399 1.00 90.69 87 GLN A CA 1
ATOM 646 C C . GLN A 1 87 ? -15.232 -1.163 19.461 1.00 90.69 87 GLN A C 1
ATOM 648 O O . GLN A 1 87 ? -15.921 -1.114 20.479 1.00 90.69 87 GLN A O 1
ATOM 653 N N . MET A 1 88 ? -15.554 -1.953 18.431 1.00 89.12 88 MET A N 1
ATOM 654 C CA . MET A 1 88 ? -16.717 -2.842 18.468 1.00 89.12 88 MET A CA 1
ATOM 655 C C . MET A 1 88 ? -16.638 -3.849 19.614 1.00 89.12 88 MET A C 1
ATOM 657 O O . MET A 1 88 ? -17.651 -4.117 20.258 1.00 89.12 88 MET A O 1
ATOM 661 N N . GLN A 1 89 ? -15.458 -4.413 19.877 1.00 89.12 89 GLN A N 1
ATOM 662 C CA . GLN A 1 89 ? -15.295 -5.370 20.966 1.00 89.12 89 GLN A CA 1
ATOM 663 C C . GLN A 1 89 ? -15.454 -4.706 22.337 1.00 89.12 89 GLN A C 1
ATOM 665 O O . GLN A 1 89 ? -16.091 -5.288 23.213 1.00 89.12 89 GLN A O 1
ATOM 670 N N . ILE A 1 90 ? -14.927 -3.490 22.515 1.00 89.81 90 ILE A N 1
ATOM 671 C CA . ILE A 1 90 ? -15.132 -2.703 23.737 1.00 89.81 90 ILE A CA 1
ATOM 672 C C . ILE A 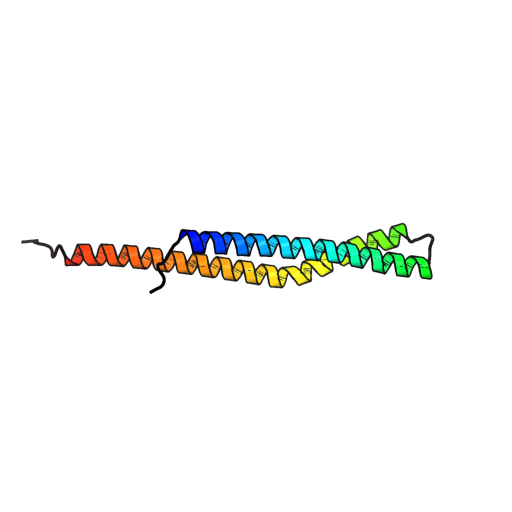1 90 ? -16.626 -2.463 23.943 1.00 89.81 90 ILE A C 1
ATOM 674 O O . ILE A 1 90 ? -17.142 -2.792 25.003 1.00 89.81 90 ILE A O 1
ATOM 678 N N . GLU A 1 91 ? -17.346 -1.990 22.925 1.00 87.88 91 GLU A N 1
ATOM 679 C CA . GLU A 1 91 ? -18.782 -1.731 23.052 1.00 87.88 91 GLU A CA 1
ATOM 680 C C . GLU A 1 91 ? -19.594 -2.995 23.357 1.00 87.88 91 GLU A C 1
ATOM 682 O O . GLU A 1 91 ? -20.501 -2.955 24.189 1.00 87.88 91 GLU A O 1
ATOM 687 N N . ARG A 1 92 ? -19.254 -4.135 22.741 1.00 85.88 92 ARG A N 1
ATOM 688 C CA . ARG A 1 92 ? -19.879 -5.430 23.055 1.00 85.88 92 ARG A CA 1
ATOM 689 C C . ARG A 1 92 ? -19.628 -5.844 24.503 1.00 85.88 92 ARG A C 1
ATOM 691 O O . ARG A 1 92 ? -20.574 -6.221 25.190 1.00 85.88 92 ARG A O 1
ATOM 698 N N . ASN A 1 93 ? -18.384 -5.738 24.970 1.00 87.31 93 ASN A N 1
ATOM 699 C CA . ASN A 1 93 ? -18.013 -6.076 26.343 1.00 87.31 93 ASN A CA 1
ATOM 700 C C . ASN A 1 9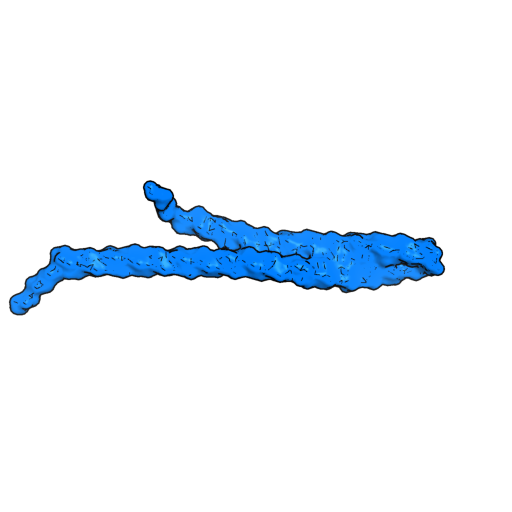3 ? -18.685 -5.137 27.355 1.00 87.31 93 ASN A C 1
ATOM 702 O O . ASN A 1 93 ? -19.161 -5.593 28.389 1.00 87.31 93 ASN A O 1
ATOM 706 N N . THR A 1 94 ? -18.759 -3.837 27.057 1.00 87.31 94 THR A N 1
ATOM 707 C CA . THR A 1 94 ? -19.404 -2.849 27.928 1.00 87.31 94 THR A CA 1
ATOM 708 C C . THR A 1 94 ? -20.912 -3.067 28.003 1.00 87.31 94 THR A C 1
ATOM 710 O O . THR A 1 94 ? -21.459 -3.004 29.097 1.00 87.31 94 THR A O 1
ATOM 713 N N . ARG A 1 95 ? -21.591 -3.379 26.889 1.00 83.06 95 ARG A N 1
ATOM 714 C CA . ARG A 1 95 ? -23.030 -3.701 26.907 1.00 83.06 95 ARG A CA 1
ATOM 715 C C . ARG A 1 95 ? -23.319 -4.979 27.692 1.00 83.06 95 ARG A C 1
ATOM 717 O O . ARG A 1 95 ? -24.154 -4.948 28.585 1.00 83.06 95 ARG A O 1
ATOM 724 N N . GLY A 1 96 ? -22.578 -6.057 27.424 1.00 79.94 96 GLY A N 1
ATOM 725 C CA . GLY A 1 96 ? -22.741 -7.315 28.159 1.00 79.94 96 GLY A CA 1
ATOM 726 C C . GLY A 1 96 ? -22.467 -7.163 29.659 1.00 79.94 96 GLY A C 1
ATOM 727 O O . GLY A 1 96 ? -23.253 -7.622 30.480 1.00 79.94 96 GLY A O 1
ATOM 728 N N . GLY A 1 97 ? -21.404 -6.440 30.026 1.00 78.75 97 GLY A N 1
ATOM 729 C CA . GLY A 1 97 ? -21.082 -6.168 31.429 1.00 78.75 97 GLY A CA 1
ATOM 730 C C . GLY A 1 97 ? -22.112 -5.282 32.139 1.00 78.75 97 GLY A C 1
ATOM 731 O O . GLY A 1 97 ? -22.365 -5.481 33.325 1.00 78.75 97 GLY A O 1
ATOM 732 N N . MET A 1 98 ? -22.733 -4.332 31.430 1.00 78.88 98 MET A N 1
ATOM 733 C CA . MET A 1 98 ? -23.811 -3.497 31.972 1.00 78.88 98 MET A CA 1
ATOM 734 C C . MET A 1 98 ? -25.077 -4.323 32.242 1.00 78.88 98 MET A C 1
ATOM 736 O O . MET A 1 98 ? -25.680 -4.176 33.303 1.00 78.88 98 MET A O 1
ATOM 740 N N . ASP A 1 99 ? -25.447 -5.220 31.322 1.00 77.94 99 ASP A N 1
ATOM 741 C CA . ASP A 1 99 ? -26.607 -6.108 31.473 1.00 77.94 99 ASP A CA 1
ATOM 742 C C . ASP A 1 99 ? -26.432 -7.066 32.663 1.00 77.94 99 ASP A C 1
ATOM 744 O O . ASP A 1 99 ? -27.371 -7.310 33.423 1.00 77.94 99 ASP A O 1
ATOM 748 N N . ASP A 1 100 ? -25.220 -7.586 32.865 1.00 78.69 100 ASP A N 1
ATOM 749 C CA . ASP A 1 100 ? -24.906 -8.455 34.002 1.00 78.69 100 ASP A CA 1
ATOM 750 C C . ASP A 1 100 ? -24.876 -7.686 35.333 1.00 78.69 100 ASP A C 1
ATOM 752 O O . ASP A 1 100 ? -25.370 -8.186 36.348 1.00 78.69 100 ASP A O 1
ATOM 756 N N . ALA A 1 101 ? -24.371 -6.448 35.336 1.00 75.62 101 ALA A N 1
ATOM 757 C CA . ALA A 1 101 ? -24.423 -5.569 36.503 1.00 75.62 101 ALA A CA 1
ATOM 758 C C . ALA A 1 101 ? -25.867 -5.203 36.890 1.00 75.62 101 ALA A C 1
ATOM 760 O O . ALA A 1 101 ? -26.190 -5.160 38.078 1.00 75.62 101 ALA A O 1
ATOM 761 N N . LEU A 1 102 ? -26.746 -4.989 35.905 1.00 78.12 102 LEU A N 1
ATOM 762 C CA . LEU A 1 102 ? -28.160 -4.691 36.134 1.00 78.12 102 LEU A CA 1
ATOM 763 C C . LEU A 1 102 ? -28.894 -5.882 36.766 1.00 78.12 102 LEU A C 1
ATOM 765 O O . LEU A 1 102 ? -29.573 -5.709 37.775 1.00 78.12 102 LEU A O 1
ATOM 769 N N . LYS A 1 103 ? -28.686 -7.104 36.254 1.00 79.00 103 LYS A N 1
ATOM 770 C CA . LYS A 1 103 ? -29.257 -8.333 36.843 1.00 79.00 103 LYS A CA 1
ATOM 771 C C . LYS A 1 103 ? -28.818 -8.546 38.292 1.00 79.00 103 LYS A C 1
ATOM 773 O O . LYS A 1 103 ? -29.607 -9.004 39.115 1.00 79.00 103 LYS A O 1
ATOM 778 N N . LEU A 1 104 ? -27.564 -8.213 38.615 1.00 77.88 104 LEU A N 1
ATOM 779 C CA . LEU A 1 104 ? -27.047 -8.293 39.983 1.00 77.88 104 LEU A CA 1
ATOM 780 C C . LEU A 1 104 ? -27.718 -7.268 40.916 1.00 77.88 104 LEU A C 1
ATOM 782 O O . LEU A 1 104 ? -27.870 -7.534 42.106 1.00 77.88 104 LEU A O 1
ATOM 786 N N . TYR A 1 105 ? -28.110 -6.107 40.385 1.00 70.69 105 TYR A N 1
ATOM 787 C CA . TYR A 1 105 ? -28.790 -5.054 41.140 1.00 70.69 105 TYR A CA 1
ATOM 788 C C . TYR A 1 105 ? -30.292 -5.331 41.320 1.00 70.69 105 TYR A C 1
ATOM 790 O O . TYR A 1 105 ? -30.844 -5.026 42.373 1.00 70.69 105 TYR A O 1
ATOM 798 N N . GLU A 1 106 ? -30.953 -5.939 40.329 1.00 72.06 106 GLU A N 1
ATOM 799 C CA . GLU A 1 106 ? -32.371 -6.335 40.401 1.00 72.06 106 GLU A CA 1
ATOM 800 C C . GLU A 1 106 ? -32.615 -7.560 41.300 1.00 72.06 106 GLU A C 1
ATOM 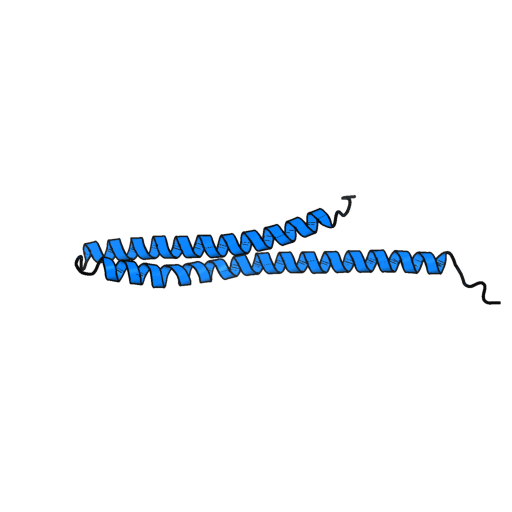802 O O . GLU A 1 106 ? -33.696 -7.701 41.871 1.00 72.06 106 GLU A O 1
ATOM 807 N N . HIS A 1 107 ? -31.603 -8.411 41.497 1.00 62.88 107 HIS A N 1
ATOM 808 C CA . HIS A 1 107 ? -31.614 -9.493 42.483 1.00 62.88 107 HIS A CA 1
ATOM 809 C C . HIS A 1 107 ? -30.592 -9.230 43.604 1.00 62.88 107 HIS A C 1
ATOM 811 O O . HIS A 1 107 ? -29.559 -9.908 43.676 1.00 62.88 107 HIS A O 1
ATOM 817 N N . PRO A 1 108 ? -30.860 -8.288 44.534 1.00 54.78 108 PRO A N 1
ATOM 818 C CA . PRO A 1 108 ? -30.086 -8.225 45.760 1.00 54.78 108 PRO A CA 1
ATOM 819 C C . PRO A 1 108 ? -30.343 -9.538 46.493 1.00 54.78 108 PRO A C 1
ATOM 821 O O . PRO A 1 108 ? -31.485 -9.887 46.792 1.00 54.78 108 PRO A O 1
ATOM 824 N N . ARG A 1 109 ? -29.278 -10.312 46.699 1.00 59.38 109 ARG A N 1
ATOM 825 C CA . ARG A 1 109 ? -29.319 -11.614 47.361 1.00 59.38 109 ARG A CA 1
ATOM 826 C C . ARG A 1 109 ? -30.253 -11.571 48.575 1.00 59.38 109 ARG A C 1
ATOM 828 O O . ARG A 1 109 ? -29.911 -10.976 49.593 1.00 59.38 109 ARG A O 1
ATOM 835 N N . SER A 1 110 ? -31.378 -12.283 48.502 1.00 55.06 110 SER A N 1
ATOM 836 C CA . SER A 1 110 ? -32.071 -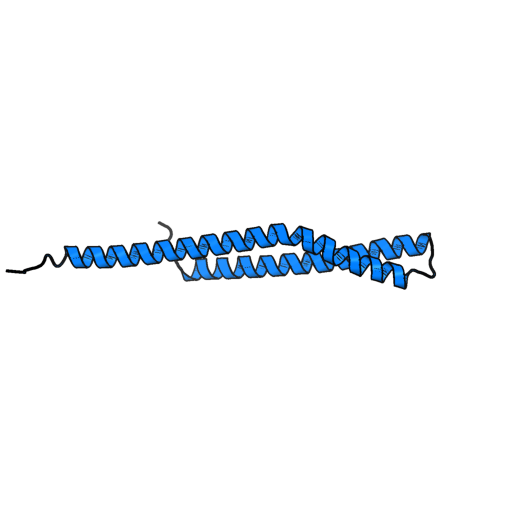12.784 49.689 1.00 55.06 110 SER A CA 1
ATOM 837 C C . SER A 1 110 ? -31.278 -13.976 50.236 1.00 55.06 110 SER A C 1
ATOM 839 O O . SER A 1 110 ? -31.745 -15.112 50.247 1.00 55.06 110 SER A O 1
ATOM 841 N N . THR A 1 111 ? -30.021 -13.752 50.602 1.00 53.66 111 THR A N 1
ATOM 842 C CA . THR A 1 111 ? -29.275 -14.702 51.425 1.00 53.66 111 THR A CA 1
ATOM 843 C C . THR A 1 111 ? -29.527 -14.301 52.867 1.00 53.66 111 THR A C 1
ATOM 845 O O . THR A 1 111 ? -28.809 -13.458 53.407 1.00 53.66 111 THR A O 1
ATOM 848 N N . GLY A 1 112 ? -30.629 -14.829 53.405 1.00 47.22 112 GLY A N 1
ATOM 849 C CA . GLY A 1 112 ? -30.780 -15.056 54.840 1.00 47.22 112 GLY A CA 1
ATOM 850 C C . GLY A 1 112 ? -29.964 -16.260 55.285 1.00 47.22 112 GLY A C 1
ATOM 851 O O . GLY A 1 112 ? -29.536 -17.040 54.401 1.00 47.22 112 GLY A O 1
#

Radius of gyration: 26.61 Å; Cα contacts (8 Å, |Δi|>4): 98; chains: 1; bounding box: 52×24×85 Å

Nearest PDB structures (foldseek):
  7o40-assembly1_A  TM=4.926E-01  e=1.932E+00  Synechocystis sp. PCC 6803 substr. Kazusa
  7o3x-assembly1_E  TM=3.533E-01  e=2.282E+00  Synechocystis sp. PCC 6803 substr. Kazusa
  5los-assembly1_A  TM=3.944E-01  e=8.646E+00  Serendipita indica DSM 11827
  7o3z-assembly1_F  TM=3.282E-01  e=7.737E+00  Synechocystis sp. PCC 6803 substr. Kazusa

Sequence (112 aa):
MLQYDPATLTRTVEQLNAEARVLERTYALMGVFFGCLGAAVTARLVAPELLLAAALIGALMGGPLAYSMARSRAFTMRVQAQTLLVQMQIERNTRGGMDDALKLYEHPRSTG